Protein AF-A0A401RJR5-F1 (afdb_monomer_lite)

Sequence (109 aa):
ISSVWNGNLVSLLRSLFAIKLDAHNHVLRSVENEIHWRLRRLSLKNLASLAGYYTSYAQTDGQKVLLSDIIKNVELRWTEITDAKTVTTLMTKLGPLSSALMGRLEDKV

Organism: Chiloscyllium punctatum (NCBI:txid137246)

pLDDT: mean 84.39, std 8.41, range [49.44, 93.75]

Structure (mmCIF, N/CA/C/O backbone):
data_AF-A0A401RJR5-F1
#
_entry.id   AF-A0A401RJR5-F1
#
loop_
_atom_site.group_PDB
_atom_site.id
_atom_site.type_symbol
_atom_site.label_atom_id
_atom_site.label_alt_id
_atom_site.label_comp_id
_atom_site.label_asym_id
_atom_site.label_entity_id
_atom_site.label_seq_id
_atom_site.pdbx_PDB_ins_code
_atom_site.Cartn_x
_atom_site.Cartn_y
_atom_site.Cartn_z
_atom_site.occupancy
_atom_site.B_iso_or_equiv
_atom_site.auth_seq_id
_atom_site.auth_comp_id
_atom_site.auth_asym_id
_atom_site.auth_atom_id
_atom_site.pdbx_PDB_model_num
ATOM 1 N N . ILE A 1 1 ? 6.387 -0.056 19.136 1.00 54.09 1 ILE A N 1
ATOM 2 C CA . ILE A 1 1 ? 5.970 -0.410 17.751 1.00 54.09 1 ILE A CA 1
ATOM 3 C C . ILE A 1 1 ? 7.158 -0.396 16.768 1.00 54.09 1 ILE A C 1
ATOM 5 O O . ILE A 1 1 ? 7.123 -1.119 15.781 1.00 54.09 1 ILE A O 1
ATOM 9 N N . SER A 1 2 ? 8.281 0.271 17.089 1.00 49.44 2 SER A N 1
ATOM 10 C CA . SER A 1 2 ? 9.484 0.316 16.236 1.00 49.44 2 SER A CA 1
ATOM 11 C C . SER A 1 2 ? 10.159 -1.039 15.931 1.00 49.44 2 SER A C 1
ATOM 13 O O . SER A 1 2 ? 10.881 -1.126 14.941 1.00 49.44 2 SER A O 1
ATOM 15 N N . SER A 1 3 ? 9.883 -2.088 16.718 1.00 53.56 3 SER A N 1
ATOM 16 C CA . SER A 1 3 ? 10.410 -3.460 16.558 1.00 53.56 3 SER A CA 1
ATOM 17 C C . SER A 1 3 ? 9.750 -4.269 15.420 1.00 53.56 3 SER A C 1
ATOM 19 O O . SER A 1 3 ? 10.260 -5.308 15.005 1.00 53.56 3 SER A O 1
ATOM 21 N N . VAL A 1 4 ? 8.622 -3.810 14.863 1.00 58.50 4 VAL A N 1
ATOM 22 C CA . VAL A 1 4 ? 7.917 -4.570 13.817 1.00 58.50 4 VAL A CA 1
ATOM 23 C C . VAL A 1 4 ? 8.666 -4.457 12.484 1.00 58.50 4 VAL A C 1
ATOM 25 O O . VAL A 1 4 ? 8.904 -3.361 11.973 1.00 58.50 4 VAL A O 1
ATOM 28 N N . TRP A 1 5 ? 9.046 -5.602 11.915 1.00 61.19 5 TRP A N 1
ATOM 29 C CA . TRP A 1 5 ? 9.701 -5.699 10.609 1.00 61.19 5 TRP A CA 1
ATOM 30 C C . TRP A 1 5 ? 8.741 -5.283 9.480 1.00 61.19 5 TRP A C 1
ATOM 32 O O . TRP A 1 5 ? 7.540 -5.535 9.563 1.00 61.19 5 TRP A O 1
ATOM 42 N N . ASN A 1 6 ? 9.243 -4.665 8.407 1.00 62.50 6 ASN A N 1
ATOM 43 C CA . ASN A 1 6 ? 8.405 -4.035 7.370 1.00 62.50 6 ASN A CA 1
ATOM 44 C C . ASN A 1 6 ? 7.383 -4.990 6.720 1.00 62.50 6 ASN A C 1
ATOM 46 O O . ASN A 1 6 ? 6.270 -4.574 6.409 1.00 62.50 6 ASN A O 1
ATOM 50 N N . GLY A 1 7 ? 7.732 -6.270 6.537 1.00 61.34 7 GLY A N 1
ATOM 51 C CA . GLY A 1 7 ? 6.789 -7.284 6.043 1.00 61.34 7 GLY A CA 1
ATOM 52 C C . GLY A 1 7 ? 5.670 -7.599 7.042 1.00 61.34 7 GLY A C 1
ATOM 53 O O . GLY A 1 7 ? 4.515 -7.756 6.654 1.00 61.34 7 GLY A O 1
ATOM 54 N N . ASN A 1 8 ? 5.987 -7.601 8.338 1.00 80.06 8 ASN A N 1
ATOM 55 C CA . ASN A 1 8 ? 5.018 -7.856 9.402 1.00 80.06 8 ASN A CA 1
ATOM 56 C C . ASN A 1 8 ? 4.048 -6.682 9.572 1.00 80.06 8 ASN A C 1
ATOM 58 O O . ASN A 1 8 ? 2.900 -6.902 9.938 1.00 80.06 8 ASN A O 1
ATOM 62 N N . LEU A 1 9 ? 4.476 -5.455 9.261 1.00 84.44 9 LEU A N 1
ATOM 63 C CA . LEU A 1 9 ? 3.638 -4.259 9.362 1.00 84.44 9 LEU A CA 1
ATOM 64 C C . LEU A 1 9 ? 2.500 -4.251 8.326 1.00 84.44 9 LEU A C 1
ATOM 66 O O . LEU A 1 9 ? 1.355 -3.955 8.659 1.00 84.44 9 LEU A O 1
ATOM 70 N N . VAL A 1 10 ? 2.800 -4.641 7.085 1.00 85.88 10 VAL A N 1
ATOM 71 C CA . VAL A 1 10 ? 1.808 -4.762 6.000 1.00 85.88 10 VAL A CA 1
ATOM 72 C C . VAL A 1 10 ? 0.803 -5.872 6.308 1.00 85.88 10 VAL A C 1
ATOM 74 O O . VAL A 1 10 ? -0.406 -5.666 6.197 1.00 85.88 10 VAL A O 1
ATOM 77 N N . SER A 1 11 ? 1.295 -7.032 6.753 1.00 86.81 11 SER A N 1
ATOM 78 C CA . SER A 1 11 ? 0.445 -8.150 7.176 1.00 86.81 11 SER A CA 1
ATOM 79 C C . SER A 1 11 ? -0.421 -7.791 8.383 1.00 86.81 11 SER A C 1
ATOM 81 O O . SER A 1 11 ? -1.599 -8.131 8.399 1.00 86.81 11 SER A O 1
ATOM 83 N N . LEU A 1 12 ? 0.122 -7.057 9.361 1.00 88.94 12 LEU A N 1
ATOM 84 C CA . LEU A 1 12 ? -0.628 -6.578 10.521 1.00 88.94 12 LEU A CA 1
ATOM 85 C C . LEU A 1 12 ? -1.771 -5.658 10.097 1.00 88.94 12 LEU A C 1
ATOM 87 O O . LEU A 1 12 ? -2.909 -5.913 10.476 1.00 88.94 12 LEU A O 1
ATOM 91 N N . LEU A 1 13 ? -1.499 -4.638 9.275 1.00 88.88 13 LEU A N 1
ATOM 92 C CA . LEU A 1 13 ? -2.546 -3.743 8.781 1.00 88.88 13 LEU A CA 1
ATOM 93 C C . LEU A 1 13 ? -3.646 -4.526 8.047 1.00 88.88 13 LEU A C 1
ATOM 95 O O . LEU A 1 13 ? -4.832 -4.304 8.276 1.00 88.88 13 LEU A O 1
ATOM 99 N N . ARG A 1 14 ? -3.258 -5.494 7.209 1.00 87.44 14 ARG A N 1
ATOM 100 C CA . ARG A 1 14 ? -4.209 -6.363 6.507 1.00 87.44 14 ARG A CA 1
ATOM 101 C C . ARG A 1 14 ? -5.079 -7.170 7.477 1.00 87.44 14 ARG A C 1
ATOM 103 O O . ARG A 1 14 ? -6.282 -7.280 7.251 1.00 87.44 14 ARG A O 1
ATOM 110 N N . SER A 1 15 ? -4.500 -7.713 8.546 1.00 89.19 15 SER A N 1
ATOM 111 C CA . SER A 1 15 ? -5.248 -8.433 9.583 1.00 89.19 15 SER A CA 1
ATOM 112 C C . SER A 1 15 ? -6.194 -7.516 10.357 1.00 89.19 15 SER A C 1
ATOM 114 O O . SER A 1 15 ? -7.331 -7.906 10.604 1.00 89.19 15 SER A O 1
ATOM 116 N N . LEU A 1 16 ? -5.769 -6.288 10.684 1.00 88.44 16 LEU A N 1
ATOM 117 C CA . LEU A 1 16 ? -6.617 -5.286 11.345 1.00 88.44 16 LEU A CA 1
ATOM 118 C C . LEU A 1 16 ? -7.829 -4.906 10.482 1.00 88.44 16 LEU A C 1
ATOM 120 O O . LEU A 1 16 ? -8.935 -4.738 10.991 1.00 88.44 16 LEU A O 1
ATOM 124 N N . PHE A 1 17 ? -7.646 -4.842 9.166 1.00 84.19 17 PHE A N 1
ATOM 125 C CA . PHE A 1 17 ? -8.749 -4.650 8.231 1.00 84.19 17 PHE A CA 1
ATOM 126 C C . PHE A 1 17 ? -9.671 -5.864 8.122 1.00 84.19 17 PHE A C 1
ATOM 128 O O . PHE A 1 17 ? -10.889 -5.700 8.073 1.00 84.19 17 PHE A O 1
ATOM 135 N N . ALA A 1 18 ? -9.125 -7.083 8.144 1.00 86.00 18 ALA A N 1
ATOM 136 C CA . ALA A 1 18 ? -9.929 -8.305 8.098 1.00 86.00 18 ALA A CA 1
ATOM 137 C C . ALA A 1 18 ? -10.892 -8.425 9.294 1.00 86.00 18 ALA A C 1
ATOM 139 O O . ALA A 1 18 ? -12.006 -8.921 9.134 1.00 86.00 18 ALA A O 1
ATOM 140 N N . ILE A 1 19 ? -10.494 -7.917 10.465 1.00 88.81 19 ILE A N 1
ATOM 141 C CA . ILE A 1 19 ? -11.340 -7.869 11.669 1.00 88.81 19 ILE A CA 1
ATOM 142 C C . ILE A 1 19 ? -12.259 -6.636 11.729 1.00 88.81 19 ILE A C 1
ATOM 144 O O . ILE A 1 19 ? -12.909 -6.424 12.748 1.00 88.81 19 ILE A O 1
ATOM 148 N N . LYS A 1 20 ? -12.341 -5.845 10.645 1.00 84.69 20 LYS A N 1
ATOM 149 C CA . LYS A 1 20 ? -13.214 -4.664 10.499 1.00 84.69 20 LYS A CA 1
ATOM 150 C C . LYS A 1 20 ? -13.112 -3.691 11.677 1.00 84.69 20 LYS A C 1
ATOM 152 O O . LYS A 1 20 ? -14.124 -3.239 12.210 1.00 84.69 20 LYS A O 1
ATOM 157 N N . LEU A 1 21 ? -11.881 -3.392 12.092 1.00 85.75 21 LEU A N 1
ATOM 158 C CA . LEU A 1 21 ? -11.642 -2.404 13.137 1.00 85.75 21 LEU A CA 1
ATOM 159 C C . LEU A 1 21 ? -12.220 -1.040 12.731 1.00 85.75 21 LEU A C 1
ATOM 161 O O . LEU A 1 21 ? -12.146 -0.655 11.564 1.00 85.75 21 LEU A O 1
ATOM 165 N N . ASP A 1 22 ? -12.752 -0.306 13.708 1.00 85.81 22 ASP A N 1
ATOM 166 C CA . ASP A 1 22 ? -13.244 1.054 13.488 1.00 85.81 22 ASP A CA 1
ATOM 167 C C . ASP A 1 22 ? -12.134 1.965 12.933 1.00 85.81 22 ASP A C 1
ATOM 169 O O . ASP A 1 22 ? -10.985 1.908 13.383 1.00 85.81 22 ASP A O 1
ATOM 173 N N . ALA A 1 23 ? -12.480 2.832 11.979 1.00 83.00 23 ALA A N 1
ATOM 174 C CA . ALA A 1 23 ? -11.524 3.717 11.312 1.00 83.00 23 ALA A CA 1
ATOM 175 C C . ALA A 1 23 ? -10.868 4.752 12.255 1.00 83.00 23 ALA A C 1
ATOM 177 O O . ALA A 1 23 ? -9.818 5.308 11.938 1.00 83.00 23 ALA A O 1
ATOM 178 N N . HIS A 1 24 ? -11.448 5.002 13.433 1.00 84.19 24 HIS A N 1
ATOM 179 C CA . HIS A 1 24 ? -10.906 5.878 14.475 1.00 84.19 24 HIS A CA 1
ATOM 180 C C . HIS A 1 24 ? -10.158 5.114 15.572 1.00 84.19 24 HIS A C 1
ATOM 182 O O . HIS A 1 24 ? -9.687 5.724 16.535 1.00 84.19 24 HIS A O 1
ATOM 188 N N . ASN A 1 25 ? -10.005 3.794 15.443 1.00 90.69 25 ASN A N 1
ATOM 189 C CA . ASN A 1 25 ? -9.286 2.997 16.421 1.00 90.69 25 ASN A CA 1
ATOM 190 C C . ASN A 1 25 ? -7.806 3.421 16.519 1.00 90.69 25 ASN A C 1
ATOM 192 O O . ASN A 1 25 ? -7.084 3.520 15.524 1.00 90.69 25 ASN A O 1
ATOM 196 N N . HIS A 1 26 ? -7.333 3.633 17.749 1.00 89.38 26 HIS A N 1
ATOM 197 C CA . HIS A 1 26 ? -5.977 4.111 18.026 1.00 89.38 26 HIS A CA 1
ATOM 198 C C . HIS A 1 26 ? -4.875 3.142 17.561 1.00 89.38 26 HIS A C 1
ATOM 200 O O . HIS A 1 26 ? -3.801 3.592 17.160 1.00 89.38 26 HIS A O 1
ATOM 206 N N . VAL A 1 27 ? -5.124 1.828 17.587 1.00 89.56 27 VAL A N 1
ATOM 207 C CA . VAL A 1 27 ? -4.174 0.808 17.116 1.00 89.56 27 VAL A CA 1
ATOM 208 C C . VAL A 1 27 ? -4.045 0.891 15.604 1.00 89.56 27 VAL A C 1
ATOM 210 O O . VAL A 1 27 ? -2.927 0.941 15.094 1.00 89.56 27 VAL A O 1
ATOM 213 N N . LEU A 1 28 ? -5.176 0.969 14.897 1.00 90.44 28 LEU A N 1
ATOM 214 C CA . LEU A 1 28 ? -5.193 1.106 13.444 1.00 90.44 28 LEU A CA 1
ATOM 215 C C . LEU A 1 28 ? -4.432 2.362 13.008 1.00 90.44 28 LEU A C 1
ATOM 217 O O . LEU A 1 28 ? -3.487 2.259 12.229 1.00 90.44 28 LEU A O 1
ATOM 221 N N . ARG A 1 29 ? -4.753 3.515 13.606 1.00 90.50 29 ARG A N 1
ATOM 222 C CA . ARG A 1 29 ? -4.075 4.787 13.318 1.00 90.50 29 ARG A CA 1
ATOM 223 C C . ARG A 1 29 ? -2.572 4.726 13.599 1.00 90.50 29 ARG A C 1
ATOM 225 O O . ARG A 1 29 ? -1.772 5.278 12.852 1.00 90.50 29 ARG A O 1
ATOM 232 N N . SER A 1 30 ? -2.170 4.040 14.670 1.00 90.69 30 SER A N 1
ATOM 233 C CA . SER A 1 30 ? -0.751 3.873 15.009 1.00 90.69 30 SER A CA 1
ATOM 234 C C . SER A 1 30 ? -0.006 3.039 13.962 1.00 90.69 30 SER A C 1
ATOM 236 O O . SER A 1 30 ? 1.131 3.357 13.620 1.00 90.69 30 SER A O 1
ATOM 238 N N . VAL A 1 31 ? -0.645 1.994 13.427 1.00 91.19 31 VAL A N 1
ATOM 239 C CA . VAL A 1 31 ? -0.082 1.166 12.349 1.00 91.19 31 VAL A CA 1
ATOM 240 C C . VAL A 1 31 ? -0.028 1.936 11.029 1.00 91.19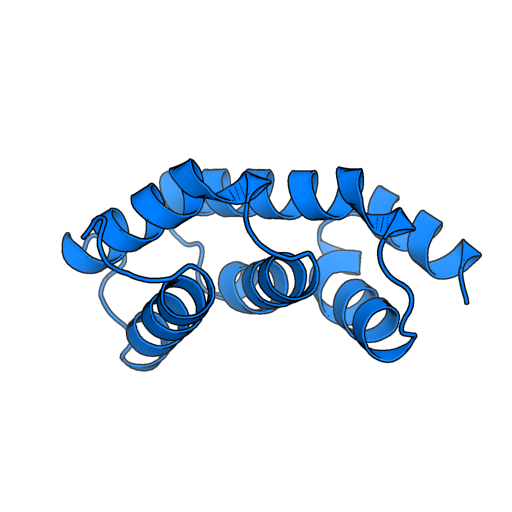 31 VAL A C 1
ATOM 242 O O . VAL A 1 31 ? 0.988 1.879 10.339 1.00 91.19 31 VAL A O 1
ATOM 245 N N . GLU A 1 32 ? -1.079 2.685 10.693 1.00 92.31 32 GLU A N 1
ATOM 246 C CA . GLU A 1 32 ? -1.122 3.557 9.511 1.00 92.31 32 GLU A CA 1
ATOM 247 C C . GLU A 1 32 ? -0.001 4.608 9.551 1.00 92.31 32 GLU A C 1
ATOM 249 O O . GLU A 1 32 ? 0.734 4.754 8.575 1.00 92.31 32 GLU A O 1
ATOM 254 N N . ASN A 1 33 ? 0.209 5.262 10.698 1.00 91.75 33 ASN A N 1
ATOM 255 C CA . ASN A 1 33 ? 1.298 6.226 10.886 1.00 91.75 33 ASN A CA 1
ATOM 256 C C . ASN A 1 33 ? 2.682 5.584 10.714 1.00 91.75 33 ASN A C 1
ATOM 258 O O . ASN A 1 33 ? 3.548 6.146 10.047 1.00 91.75 33 ASN A O 1
ATOM 262 N N . GLU A 1 34 ? 2.901 4.389 11.268 1.00 91.88 34 GLU A N 1
ATOM 263 C CA . GLU A 1 34 ? 4.180 3.688 11.105 1.00 91.88 34 GLU A CA 1
ATOM 264 C C . GLU A 1 34 ? 4.427 3.299 9.636 1.00 91.88 34 GLU A C 1
ATOM 266 O O . GLU A 1 34 ? 5.556 3.394 9.146 1.00 91.88 34 GLU A O 1
ATOM 271 N N . ILE A 1 35 ? 3.379 2.895 8.905 1.00 91.38 35 ILE A N 1
ATOM 272 C CA . ILE A 1 35 ? 3.462 2.633 7.460 1.00 91.38 35 ILE A CA 1
ATOM 273 C C . ILE A 1 35 ? 3.813 3.913 6.716 1.00 91.38 35 ILE A C 1
ATOM 275 O O . ILE A 1 35 ? 4.699 3.888 5.862 1.00 91.38 35 ILE A O 1
ATOM 279 N N . HIS A 1 36 ? 3.165 5.026 7.060 1.00 91.56 36 HIS A N 1
ATOM 280 C CA . HIS A 1 36 ? 3.434 6.328 6.461 1.00 91.56 36 HIS A CA 1
ATOM 281 C C . HIS A 1 36 ? 4.897 6.745 6.655 1.00 91.56 36 HIS A C 1
ATOM 283 O O . HIS A 1 36 ? 5.578 7.085 5.688 1.00 91.56 36 HIS A O 1
ATOM 289 N N . TRP A 1 37 ? 5.435 6.597 7.868 1.00 91.00 37 TRP A N 1
ATOM 290 C CA . TRP A 1 37 ? 6.839 6.899 8.172 1.00 91.00 37 TRP A CA 1
ATOM 291 C C . TRP A 1 37 ? 7.838 5.993 7.451 1.00 91.00 37 TRP A C 1
ATOM 293 O O . TRP A 1 37 ? 8.942 6.421 7.107 1.00 91.00 37 TRP A O 1
ATOM 303 N N . ARG A 1 38 ? 7.476 4.734 7.197 1.00 90.00 38 ARG A N 1
ATOM 304 C CA . ARG A 1 38 ? 8.360 3.748 6.557 1.00 90.00 38 ARG A CA 1
ATOM 305 C C . ARG A 1 38 ? 8.085 3.543 5.078 1.00 90.00 38 ARG A C 1
ATOM 307 O O . ARG A 1 38 ? 8.711 2.672 4.476 1.00 90.00 38 ARG A O 1
ATOM 314 N N . LEU A 1 39 ? 7.208 4.345 4.483 1.00 89.62 39 LEU A N 1
ATOM 315 C CA . LEU A 1 39 ? 6.657 4.114 3.152 1.00 89.62 39 LEU A CA 1
ATOM 316 C C . LEU A 1 39 ? 7.743 3.913 2.085 1.00 89.62 39 LEU A C 1
ATOM 318 O O . LEU A 1 39 ? 7.710 2.943 1.331 1.00 89.62 39 LEU A O 1
ATOM 322 N N . ARG A 1 40 ? 8.786 4.753 2.111 1.00 86.25 40 ARG A N 1
ATOM 323 C CA . ARG A 1 40 ? 9.929 4.681 1.180 1.00 86.25 40 ARG A CA 1
ATOM 324 C C . ARG A 1 40 ? 10.780 3.413 1.334 1.00 86.25 40 ARG A C 1
ATOM 326 O O . ARG A 1 40 ? 11.491 3.039 0.411 1.00 86.25 40 ARG A O 1
ATOM 333 N N . ARG A 1 41 ? 10.734 2.759 2.499 1.00 88.06 41 ARG A N 1
ATOM 334 C CA . ARG A 1 41 ? 11.504 1.541 2.822 1.00 88.06 41 ARG A CA 1
ATOM 335 C C . ARG A 1 41 ? 10.716 0.261 2.533 1.00 88.06 41 ARG A C 1
ATOM 337 O O . ARG A 1 41 ? 11.248 -0.833 2.723 1.00 88.06 41 ARG A O 1
ATOM 344 N N . LEU A 1 42 ? 9.451 0.372 2.125 1.00 88.25 42 LEU A N 1
ATOM 345 C CA . LEU A 1 42 ? 8.653 -0.777 1.713 1.00 88.25 42 LEU A CA 1
ATOM 346 C C . LEU A 1 42 ? 9.090 -1.246 0.324 1.00 88.25 42 LEU A C 1
ATOM 348 O O . LEU A 1 42 ? 9.449 -0.444 -0.538 1.00 88.25 42 LEU A O 1
ATOM 352 N N . SER A 1 43 ? 9.066 -2.558 0.097 1.00 86.94 43 SER A N 1
ATOM 353 C CA . SER A 1 43 ? 9.276 -3.107 -1.242 1.00 86.94 43 SER A CA 1
ATOM 354 C C . SER A 1 43 ? 8.116 -2.717 -2.156 1.00 86.94 43 SER A C 1
ATOM 356 O O . SER A 1 43 ? 6.987 -2.525 -1.697 1.00 86.94 43 SER A O 1
ATOM 358 N N . LEU A 1 44 ? 8.362 -2.659 -3.464 1.00 85.00 44 LEU A N 1
ATOM 359 C CA . LEU A 1 44 ? 7.310 -2.334 -4.421 1.00 85.00 44 LEU A CA 1
ATOM 360 C C . LEU A 1 44 ? 6.155 -3.340 -4.391 1.00 85.00 44 LEU A C 1
ATOM 362 O O . LEU A 1 44 ? 4.997 -2.949 -4.464 1.00 85.00 44 LEU A O 1
ATOM 366 N N . LYS A 1 45 ? 6.451 -4.622 -4.155 1.00 83.06 45 LYS A N 1
ATOM 367 C CA . LYS A 1 45 ? 5.436 -5.658 -3.924 1.00 83.06 45 LYS A CA 1
ATOM 368 C C . LYS A 1 45 ? 4.533 -5.334 -2.728 1.00 83.06 45 LYS A C 1
ATOM 370 O O . LYS A 1 45 ? 3.322 -5.532 -2.796 1.00 83.06 45 LYS A O 1
ATOM 375 N N . ASN A 1 46 ? 5.108 -4.818 -1.641 1.00 87.19 46 ASN A N 1
ATOM 376 C CA . ASN A 1 46 ? 4.345 -4.402 -0.467 1.00 87.19 46 ASN A CA 1
ATOM 377 C C . ASN A 1 46 ? 3.514 -3.146 -0.746 1.00 87.19 46 ASN A C 1
ATOM 379 O O . ASN A 1 46 ? 2.359 -3.106 -0.336 1.00 87.19 46 ASN A O 1
ATOM 383 N N . LEU A 1 47 ? 4.062 -2.165 -1.468 1.00 89.12 47 LEU A N 1
ATOM 384 C CA . LEU A 1 47 ? 3.337 -0.959 -1.887 1.00 89.12 47 LEU A CA 1
ATOM 385 C C . LEU A 1 47 ? 2.163 -1.294 -2.820 1.00 89.12 47 LEU A C 1
ATOM 387 O O . LEU A 1 47 ? 1.054 -0.819 -2.603 1.00 89.12 47 LEU A O 1
ATOM 391 N N . ALA A 1 48 ? 2.383 -2.173 -3.800 1.00 84.62 48 ALA A N 1
ATOM 392 C CA . ALA A 1 48 ? 1.360 -2.670 -4.715 1.00 84.62 48 ALA A CA 1
ATOM 393 C C . ALA A 1 48 ? 0.240 -3.410 -3.974 1.00 84.62 48 ALA A C 1
ATOM 395 O O . ALA A 1 48 ? -0.945 -3.163 -4.205 1.00 84.62 48 ALA A O 1
ATOM 396 N N . SER A 1 49 ? 0.621 -4.297 -3.047 1.00 85.31 49 SER A N 1
ATOM 397 C CA . SER A 1 49 ? -0.324 -4.998 -2.180 1.00 85.31 49 SER A CA 1
ATOM 398 C C . SER A 1 49 ? -1.147 -3.999 -1.364 1.00 85.31 49 SER A C 1
ATOM 400 O O . SER A 1 49 ? -2.372 -4.033 -1.455 1.00 85.31 49 SER A O 1
ATOM 402 N N . LEU A 1 50 ? -0.481 -3.074 -0.655 1.00 88.75 50 LEU A N 1
ATOM 403 C CA . LEU A 1 50 ? -1.089 -2.001 0.140 1.00 88.75 50 LEU A CA 1
ATOM 404 C C . LEU A 1 50 ? -2.124 -1.228 -0.657 1.00 88.75 50 LEU A C 1
ATOM 406 O O . LEU A 1 50 ? -3.298 -1.250 -0.305 1.00 88.75 50 LEU A O 1
ATOM 410 N N . ALA A 1 51 ? -1.707 -0.610 -1.757 1.00 87.88 51 ALA A N 1
ATOM 411 C CA . ALA A 1 51 ? -2.577 0.184 -2.610 1.00 87.88 51 ALA A CA 1
ATOM 412 C C . ALA A 1 51 ? -3.822 -0.623 -3.030 1.00 87.88 51 ALA A C 1
ATOM 414 O O . ALA A 1 51 ? -4.957 -0.148 -2.983 1.00 87.88 51 ALA A O 1
ATOM 415 N N . GLY A 1 52 ? -3.609 -1.900 -3.340 1.00 82.50 52 GLY A N 1
ATOM 416 C CA . GLY A 1 52 ? -4.621 -2.807 -3.836 1.00 82.50 52 GLY A CA 1
ATOM 417 C C . GLY A 1 52 ? -5.709 -3.265 -2.863 1.00 82.50 52 GLY A C 1
ATOM 418 O O . GLY A 1 52 ? -6.759 -3.713 -3.330 1.00 82.50 52 GLY A O 1
ATOM 419 N N . TYR A 1 53 ? -5.479 -3.226 -1.548 1.00 83.38 53 TYR A N 1
ATOM 420 C CA . TYR A 1 53 ? -6.538 -3.460 -0.555 1.00 83.38 53 TYR A CA 1
ATOM 421 C C . TYR A 1 53 ? -6.971 -2.167 0.129 1.00 83.38 53 TYR A C 1
ATOM 423 O O . TYR A 1 53 ? -8.156 -1.995 0.386 1.00 83.38 53 TYR A O 1
ATOM 431 N N . TYR A 1 54 ? -6.045 -1.240 0.374 1.00 87.69 54 TYR A N 1
ATOM 432 C CA . TYR A 1 54 ? -6.298 -0.000 1.105 1.00 87.69 54 TYR A CA 1
ATOM 433 C C . TYR A 1 54 ? -7.301 0.912 0.389 1.00 87.69 54 TYR A C 1
ATOM 435 O O . TYR A 1 54 ? -8.071 1.607 1.044 1.00 87.69 54 TYR A O 1
ATOM 443 N N . THR A 1 55 ? -7.370 0.834 -0.944 1.00 85.00 55 THR A N 1
ATOM 444 C CA . THR A 1 55 ? -8.377 1.535 -1.761 1.00 85.00 55 THR A CA 1
ATOM 445 C C . THR A 1 55 ? -9.810 1.278 -1.294 1.00 85.00 55 THR A C 1
ATOM 447 O O . THR A 1 55 ? -10.620 2.195 -1.272 1.00 85.00 55 THR A O 1
ATOM 450 N N . SER A 1 56 ? -10.130 0.049 -0.880 1.00 81.38 56 SER A N 1
ATOM 451 C CA . SER A 1 56 ? -11.478 -0.304 -0.414 1.00 81.38 56 SER A CA 1
ATOM 452 C C . SER A 1 56 ? -11.729 0.048 1.057 1.00 81.38 56 SER A C 1
ATOM 454 O O . SER A 1 56 ? -12.870 -0.024 1.503 1.00 81.38 56 SER A O 1
ATOM 456 N N . TYR A 1 57 ? -10.682 0.398 1.813 1.00 83.31 57 TYR A N 1
ATOM 457 C CA . TYR A 1 57 ? -10.751 0.657 3.257 1.00 83.31 57 TYR A CA 1
ATOM 458 C C . TYR A 1 57 ? -10.600 2.131 3.633 1.00 83.31 57 TYR A C 1
ATOM 460 O O . TYR A 1 57 ? -11.016 2.509 4.724 1.00 83.31 57 TYR A O 1
ATOM 468 N N . ALA A 1 58 ? -10.009 2.964 2.777 1.00 86.25 58 ALA A N 1
ATOM 469 C CA . ALA A 1 58 ? -9.788 4.371 3.086 1.00 86.25 58 ALA A CA 1
ATOM 470 C C . ALA A 1 58 ? -11.120 5.135 3.191 1.00 86.25 58 ALA A C 1
ATOM 472 O O . ALA A 1 58 ? -11.725 5.489 2.181 1.00 86.25 58 ALA A O 1
ATOM 473 N N . GLN A 1 59 ? -11.564 5.408 4.420 1.00 86.75 59 GLN A N 1
ATOM 474 C CA . GLN A 1 59 ? -12.812 6.130 4.692 1.00 86.75 59 GLN A CA 1
ATOM 475 C C . GLN A 1 59 ? -12.553 7.540 5.224 1.00 86.75 59 GLN A C 1
ATOM 477 O O . GLN A 1 59 ? -13.211 8.493 4.804 1.00 86.75 59 GLN A O 1
ATOM 482 N N . THR A 1 60 ? -11.569 7.689 6.111 1.00 89.12 60 THR A N 1
ATOM 483 C CA . THR A 1 60 ? -11.212 8.985 6.707 1.00 89.12 60 THR A CA 1
ATOM 484 C C . THR A 1 60 ? -10.255 9.773 5.816 1.00 89.12 60 THR A C 1
ATOM 486 O O . THR A 1 60 ? -9.550 9.208 4.978 1.00 89.12 60 THR A O 1
ATOM 489 N N . ASP A 1 61 ? -10.177 11.089 6.015 1.00 89.19 61 ASP A N 1
ATOM 490 C CA . ASP A 1 61 ? -9.279 11.936 5.224 1.00 89.19 61 ASP A CA 1
ATOM 491 C C . ASP A 1 61 ? -7.801 11.594 5.452 1.00 89.19 61 ASP A C 1
ATOM 493 O O . ASP A 1 61 ? -7.033 11.542 4.494 1.00 89.19 61 ASP A O 1
ATOM 497 N N . GLY A 1 62 ? -7.413 11.234 6.681 1.00 88.38 62 GLY A N 1
ATOM 498 C CA . GLY A 1 62 ? -6.060 10.743 6.968 1.00 88.38 62 GLY A CA 1
ATOM 499 C C . GLY A 1 62 ? -5.725 9.457 6.205 1.00 88.38 62 GLY A C 1
ATOM 500 O O . GLY A 1 62 ? -4.636 9.324 5.646 1.00 88.38 62 GLY A O 1
ATOM 501 N N . GLN A 1 63 ? -6.684 8.536 6.091 1.00 91.12 63 GLN A N 1
ATOM 502 C CA . GLN A 1 63 ? -6.501 7.317 5.306 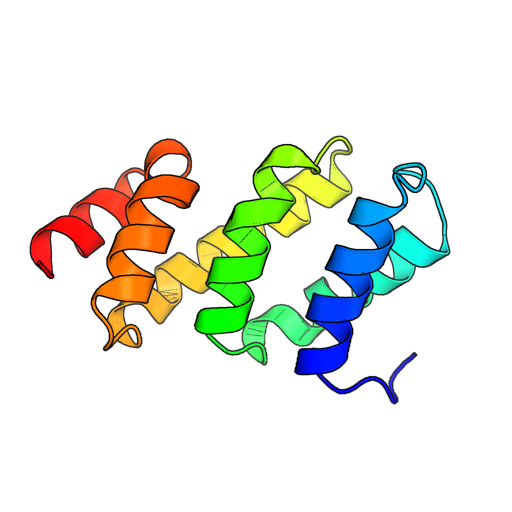1.00 91.12 63 GLN A CA 1
ATOM 503 C C . GLN A 1 63 ? -6.403 7.619 3.806 1.00 91.12 63 GLN A C 1
ATOM 505 O O . GLN A 1 63 ? -5.557 7.044 3.125 1.00 91.12 63 GLN A O 1
ATOM 5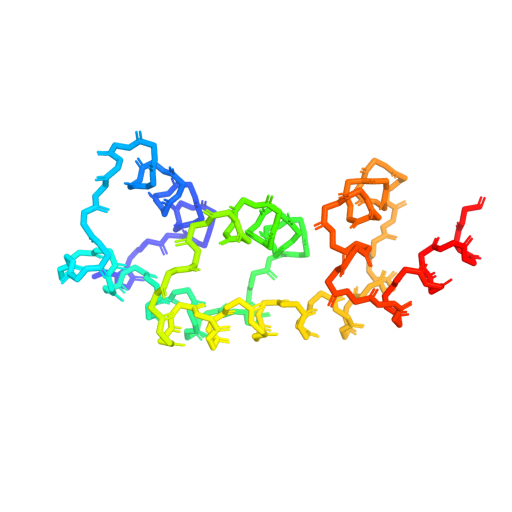10 N N . LYS A 1 64 ? -7.207 8.548 3.279 1.00 91.19 64 LYS A N 1
ATOM 511 C CA . LYS A 1 64 ? -7.106 8.977 1.873 1.00 91.19 64 LYS A CA 1
ATOM 512 C C . LYS A 1 64 ? -5.747 9.613 1.564 1.00 91.19 64 LYS A C 1
ATOM 514 O O . LYS A 1 64 ? -5.194 9.361 0.494 1.00 91.19 64 LYS A O 1
ATOM 519 N N . VAL A 1 65 ? -5.181 10.382 2.499 1.00 93.38 65 VAL A N 1
ATOM 520 C CA . VAL A 1 65 ? -3.820 10.934 2.373 1.00 93.38 65 VAL A CA 1
ATOM 521 C C . VAL A 1 65 ?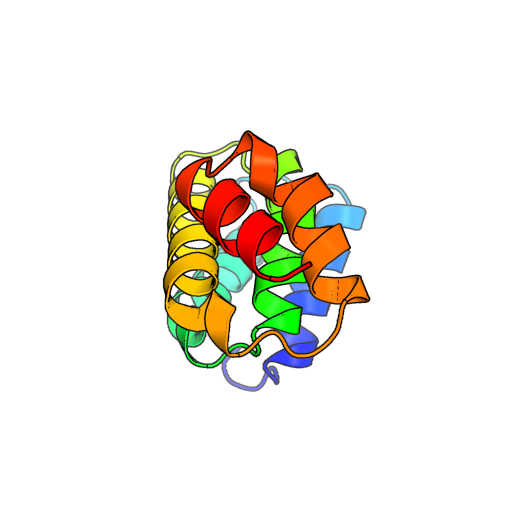 -2.786 9.810 2.295 1.00 93.38 65 VAL A C 1
ATOM 523 O O . VAL A 1 65 ? -1.994 9.784 1.354 1.00 93.38 65 VAL A O 1
ATOM 526 N N . LEU A 1 66 ? -2.844 8.832 3.206 1.00 92.88 66 LEU A N 1
ATOM 527 C CA . LEU A 1 66 ? -1.946 7.674 3.161 1.00 92.88 66 LEU A CA 1
ATOM 528 C C . LEU A 1 66 ? -2.088 6.891 1.842 1.00 92.88 66 LEU A C 1
ATOM 530 O O . LEU A 1 66 ? -1.082 6.520 1.239 1.00 92.88 66 LEU A O 1
ATOM 534 N N . LEU A 1 67 ? -3.314 6.686 1.350 1.00 92.31 67 LEU A N 1
ATOM 535 C CA . LEU A 1 67 ? -3.560 6.042 0.057 1.00 92.31 67 LEU A CA 1
ATOM 536 C C . LEU A 1 67 ? -2.901 6.805 -1.101 1.00 92.31 67 LEU A C 1
ATOM 538 O O . LEU A 1 67 ? -2.231 6.190 -1.931 1.00 92.31 67 LEU A O 1
ATOM 542 N N . SER A 1 68 ? -3.046 8.133 -1.138 1.00 91.62 68 SER A N 1
ATOM 543 C CA . SER A 1 68 ? -2.407 8.977 -2.155 1.00 91.62 68 SER A CA 1
ATOM 544 C C . SER A 1 68 ? -0.885 8.833 -2.129 1.00 91.62 68 SER A C 1
ATOM 546 O O . SER A 1 68 ? -0.258 8.662 -3.176 1.00 91.62 68 SER A O 1
ATOM 548 N N . ASP A 1 69 ? -0.282 8.835 -0.941 1.00 93.75 69 ASP A N 1
ATOM 549 C CA . ASP A 1 69 ? 1.167 8.699 -0.802 1.00 93.75 69 ASP A CA 1
ATOM 550 C C . ASP A 1 69 ? 1.665 7.304 -1.201 1.00 93.75 69 ASP A C 1
ATOM 552 O O . ASP A 1 69 ? 2.734 7.185 -1.812 1.00 93.75 69 ASP A O 1
ATOM 556 N N . ILE A 1 70 ? 0.893 6.248 -0.914 1.00 92.69 70 ILE A N 1
ATOM 557 C CA . ILE A 1 70 ? 1.185 4.890 -1.392 1.00 92.69 70 ILE A CA 1
ATOM 558 C C . ILE A 1 70 ? 1.192 4.867 -2.927 1.00 92.69 70 ILE A C 1
ATOM 560 O O . ILE A 1 70 ? 2.161 4.379 -3.513 1.00 92.69 70 ILE A O 1
ATOM 564 N N . ILE A 1 71 ? 0.156 5.412 -3.576 1.00 90.94 71 ILE A N 1
ATOM 565 C CA . ILE A 1 7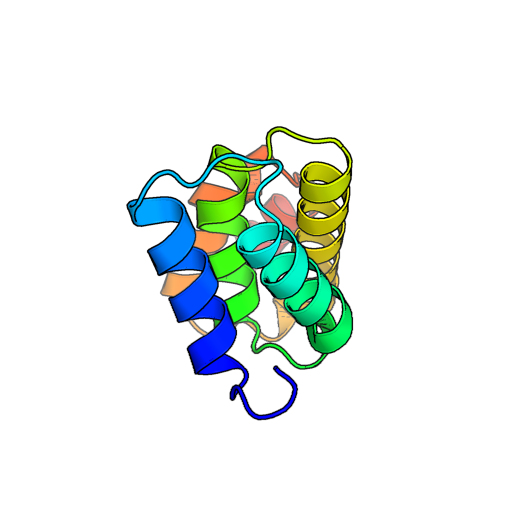1 ? 0.038 5.436 -5.045 1.00 90.94 71 ILE A CA 1
ATOM 566 C C . ILE A 1 71 ? 1.218 6.191 -5.666 1.00 90.94 71 ILE A C 1
ATOM 568 O O . ILE A 1 71 ? 1.886 5.651 -6.546 1.00 90.94 71 ILE A O 1
ATOM 572 N N . LYS A 1 72 ? 1.568 7.371 -5.139 1.00 91.38 72 LYS A N 1
ATOM 573 C CA . LYS A 1 72 ? 2.744 8.135 -5.594 1.00 91.38 72 LYS A CA 1
ATOM 574 C C . LYS A 1 72 ? 4.042 7.337 -5.478 1.00 91.38 72 LYS A C 1
ATOM 576 O O . LYS A 1 72 ? 4.888 7.397 -6.363 1.00 91.38 72 LYS A O 1
ATOM 581 N N . ASN A 1 73 ? 4.226 6.571 -4.401 1.00 91.94 73 ASN A N 1
ATOM 582 C CA . ASN A 1 73 ? 5.426 5.742 -4.250 1.00 91.94 73 ASN A CA 1
ATOM 583 C C . ASN A 1 73 ? 5.472 4.595 -5.268 1.00 91.94 73 ASN A C 1
ATOM 585 O O . ASN A 1 73 ? 6.556 4.267 -5.749 1.00 91.94 73 ASN A O 1
ATOM 589 N N . VAL A 1 74 ? 4.324 4.006 -5.618 1.00 89.69 74 VAL A N 1
ATOM 590 C CA . VAL A 1 74 ? 4.239 3.021 -6.707 1.00 89.69 74 VAL A CA 1
ATOM 591 C C . VAL A 1 74 ? 4.577 3.680 -8.045 1.00 89.69 74 VAL A C 1
ATOM 593 O O . VAL A 1 74 ? 5.400 3.155 -8.790 1.00 89.69 74 VAL A O 1
ATOM 596 N N . GLU A 1 75 ? 4.012 4.853 -8.327 1.00 89.12 75 GLU A N 1
ATOM 597 C CA . GLU A 1 75 ? 4.266 5.612 -9.556 1.00 89.12 75 GLU A CA 1
ATOM 598 C C . GLU A 1 75 ? 5.721 6.035 -9.733 1.00 89.12 75 GLU A C 1
ATOM 600 O O . GLU A 1 75 ? 6.206 6.070 -10.860 1.00 89.12 75 GLU A O 1
ATOM 605 N N . LEU A 1 76 ? 6.428 6.361 -8.651 1.00 90.25 76 LEU A N 1
ATOM 606 C CA . LEU A 1 76 ? 7.843 6.734 -8.710 1.00 90.25 76 LEU A CA 1
ATOM 607 C C . LEU A 1 76 ? 8.756 5.533 -8.970 1.00 90.25 76 LEU A C 1
ATOM 609 O O . LEU A 1 76 ? 9.851 5.698 -9.499 1.00 90.25 76 LEU A O 1
ATOM 613 N N . ARG A 1 77 ? 8.312 4.332 -8.592 1.00 89.06 77 ARG A N 1
ATOM 614 C CA . ARG A 1 77 ? 9.135 3.116 -8.574 1.00 89.06 77 ARG A CA 1
ATOM 615 C C . ARG A 1 77 ? 8.659 2.049 -9.553 1.00 89.06 77 ARG A C 1
ATOM 617 O O . ARG A 1 77 ? 9.172 0.938 -9.542 1.00 89.06 77 ARG A O 1
ATOM 624 N N . TRP A 1 78 ? 7.700 2.367 -10.421 1.00 85.38 78 TRP A N 1
ATOM 625 C CA . TRP A 1 78 ? 7.082 1.424 -11.362 1.00 85.38 78 TRP A CA 1
ATOM 626 C C . TRP A 1 78 ? 8.096 0.712 -12.283 1.00 85.38 78 TRP A C 1
ATOM 628 O O . TRP A 1 78 ? 7.874 -0.418 -12.726 1.00 85.38 78 TRP A O 1
ATOM 638 N N . THR A 1 79 ? 9.242 1.339 -12.559 1.00 86.50 79 THR A N 1
ATOM 639 C CA . THR A 1 79 ? 10.315 0.737 -13.359 1.00 86.50 79 THR A CA 1
ATOM 640 C C . THR A 1 79 ? 10.941 -0.476 -12.670 1.00 86.50 79 THR A C 1
ATOM 642 O O . THR A 1 79 ? 11.328 -1.410 -13.371 1.00 86.50 79 THR A O 1
ATOM 645 N N . GLU A 1 80 ? 10.941 -0.530 -11.331 1.00 87.38 80 GLU A N 1
ATOM 646 C CA . GLU A 1 80 ? 11.450 -1.658 -10.534 1.00 87.38 80 GLU A CA 1
ATOM 647 C C . GLU A 1 80 ? 10.587 -2.931 -10.666 1.00 87.38 80 GLU A C 1
ATOM 649 O O . GLU A 1 80 ? 11.008 -4.002 -10.231 1.00 87.38 80 GLU A O 1
ATOM 654 N N . ILE A 1 81 ? 9.381 -2.850 -11.247 1.00 81.56 81 ILE A N 1
ATOM 655 C CA . ILE A 1 81 ? 8.503 -4.017 -11.435 1.00 81.56 81 ILE A CA 1
ATOM 656 C C . ILE A 1 81 ? 9.070 -4.896 -12.546 1.00 81.56 81 ILE A C 1
ATOM 658 O O . ILE A 1 81 ? 8.985 -4.535 -13.715 1.00 81.56 81 ILE A O 1
ATOM 662 N N . THR A 1 82 ? 9.612 -6.059 -12.218 1.00 79.75 82 THR A N 1
ATOM 663 C CA . THR A 1 82 ? 10.160 -6.979 -13.227 1.00 79.75 82 THR A CA 1
ATOM 664 C C . THR A 1 82 ? 9.214 -8.122 -13.575 1.00 79.75 82 THR A C 1
ATOM 666 O O . THR A 1 82 ? 9.362 -8.729 -14.631 1.00 79.75 82 THR A O 1
ATOM 669 N N . ASP A 1 83 ? 8.231 -8.419 -12.722 1.00 83.12 83 ASP A N 1
ATOM 670 C CA . ASP A 1 83 ? 7.318 -9.539 -12.919 1.00 83.12 83 ASP A CA 1
ATOM 671 C C . ASP A 1 83 ? 5.954 -9.108 -13.478 1.00 83.12 83 ASP A C 1
ATOM 673 O O . ASP A 1 83 ? 5.274 -8.230 -12.938 1.00 83.12 83 ASP A O 1
ATOM 677 N N . ALA A 1 84 ? 5.516 -9.794 -14.538 1.00 81.50 84 ALA A N 1
ATOM 678 C CA . ALA A 1 84 ? 4.239 -9.537 -15.205 1.00 81.50 84 ALA A CA 1
ATOM 679 C C . ALA A 1 84 ? 3.036 -9.656 -14.251 1.00 81.50 84 ALA A C 1
ATOM 681 O O . ALA A 1 84 ? 2.076 -8.898 -14.352 1.00 81.50 84 ALA A O 1
ATOM 682 N N . LYS A 1 85 ? 3.101 -10.552 -13.256 1.00 82.06 85 LYS A N 1
ATOM 683 C CA . LYS A 1 85 ? 2.023 -10.742 -12.274 1.00 82.06 85 LYS A CA 1
ATOM 684 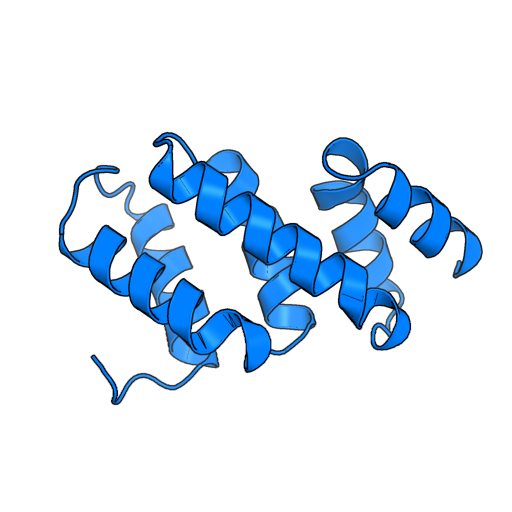C C . LYS A 1 85 ? 1.768 -9.480 -11.443 1.00 82.06 85 LYS A C 1
ATOM 686 O O . LYS A 1 85 ? 0.609 -9.132 -11.192 1.00 82.06 85 LYS A O 1
ATOM 691 N N . THR A 1 86 ? 2.823 -8.801 -11.001 1.00 79.88 86 THR A N 1
ATOM 692 C CA . THR A 1 86 ? 2.722 -7.541 -10.258 1.00 79.88 86 THR A CA 1
ATOM 693 C C . THR A 1 86 ? 2.223 -6.419 -11.162 1.00 79.88 86 THR A C 1
ATOM 695 O O . THR A 1 86 ? 1.353 -5.669 -10.725 1.00 79.88 86 THR A O 1
ATOM 698 N N . VAL A 1 87 ? 2.665 -6.360 -12.427 1.00 82.06 87 VAL A N 1
ATOM 699 C CA . VAL A 1 87 ? 2.125 -5.422 -13.433 1.00 82.06 87 VAL A CA 1
ATOM 700 C C . VAL A 1 87 ? 0.613 -5.598 -13.586 1.00 82.06 87 VAL A C 1
ATOM 702 O O . VAL A 1 87 ? -0.134 -4.656 -13.331 1.00 82.06 87 VAL A O 1
ATOM 705 N N . THR A 1 88 ? 0.130 -6.811 -13.874 1.00 82.56 88 THR A N 1
ATOM 706 C CA . THR A 1 88 ? -1.311 -7.080 -14.032 1.00 82.56 88 THR A CA 1
ATOM 707 C C . THR A 1 88 ? -2.102 -6.754 -12.763 1.00 82.56 88 THR A C 1
ATOM 709 O O . THR A 1 88 ? -3.197 -6.189 -12.827 1.00 82.56 88 THR A O 1
ATOM 712 N N . THR A 1 89 ? -1.549 -7.073 -11.587 1.00 82.19 89 THR A N 1
ATOM 713 C CA . THR A 1 89 ? -2.185 -6.756 -10.297 1.00 82.19 89 THR A CA 1
ATOM 714 C C . THR A 1 89 ? -2.335 -5.247 -10.109 1.00 82.19 89 THR A C 1
ATOM 716 O O . THR A 1 89 ? -3.386 -4.785 -9.662 1.00 82.19 89 THR A O 1
ATOM 719 N N . LEU A 1 90 ? -1.303 -4.481 -10.459 1.00 81.62 90 LEU A N 1
ATOM 720 C CA . LEU A 1 90 ? -1.304 -3.026 -10.379 1.00 81.62 90 LEU A CA 1
ATOM 721 C C . LEU A 1 90 ? -2.256 -2.399 -11.395 1.00 81.62 90 LEU A C 1
ATOM 723 O O . LEU A 1 90 ? -3.031 -1.534 -11.008 1.00 81.62 90 LEU A O 1
ATOM 727 N N . MET A 1 91 ? -2.283 -2.875 -12.639 1.00 83.50 91 MET A N 1
ATOM 728 C CA . MET A 1 91 ? -3.243 -2.410 -13.649 1.00 83.50 91 MET A CA 1
ATOM 729 C C . MET A 1 91 ? -4.686 -2.630 -13.184 1.00 83.50 91 MET A C 1
ATOM 731 O O . MET A 1 91 ? -5.498 -1.712 -13.196 1.00 83.50 91 MET A O 1
ATOM 735 N N . THR A 1 92 ? -4.990 -3.822 -12.664 1.00 82.50 92 THR A N 1
ATOM 736 C CA . THR A 1 92 ? -6.351 -4.164 -12.219 1.00 82.50 92 THR A CA 1
ATOM 737 C C . THR A 1 92 ? -6.793 -3.336 -11.011 1.00 82.50 92 THR A C 1
ATOM 739 O O . THR A 1 92 ? -7.957 -2.964 -10.897 1.00 82.50 92 THR A O 1
ATOM 742 N N . LYS A 1 93 ? -5.880 -3.085 -10.066 1.00 79.06 93 LYS A N 1
ATOM 743 C CA . LYS A 1 93 ? -6.229 -2.486 -8.770 1.00 79.06 93 LYS A CA 1
ATOM 744 C C . LYS A 1 93 ? -5.995 -0.982 -8.699 1.00 79.06 93 LYS A C 1
ATOM 746 O O . LYS A 1 93 ? -6.734 -0.305 -7.994 1.00 79.06 93 LYS A O 1
ATOM 751 N N . LEU A 1 94 ? -4.970 -0.479 -9.382 1.00 79.31 94 LEU A N 1
ATOM 752 C CA . LEU A 1 94 ? -4.560 0.928 -9.371 1.00 79.31 94 LEU A CA 1
ATOM 753 C C . LEU A 1 94 ? -4.781 1.636 -10.701 1.00 79.31 94 LEU A C 1
ATOM 755 O O . LEU A 1 94 ? -4.783 2.861 -10.699 1.00 79.31 94 LEU A O 1
ATOM 759 N N . GLY A 1 95 ? -5.017 0.916 -11.800 1.00 78.06 95 GLY A N 1
ATOM 760 C CA . GLY A 1 95 ? -5.373 1.526 -13.085 1.00 78.06 95 GLY A CA 1
ATOM 761 C C . GLY A 1 95 ? -6.533 2.528 -12.979 1.00 78.06 95 GLY A C 1
ATOM 762 O O . GLY A 1 95 ? -6.388 3.650 -13.460 1.00 78.06 95 GLY A O 1
ATOM 763 N N . PRO A 1 96 ? -7.631 2.218 -12.255 1.00 79.88 96 PRO A N 1
ATOM 764 C CA . PRO A 1 96 ? -8.719 3.177 -12.030 1.00 79.88 96 PRO A CA 1
ATOM 765 C C . PRO A 1 96 ? -8.342 4.393 -11.168 1.00 79.88 96 PRO A C 1
ATOM 767 O O . PRO A 1 96 ? -9.066 5.383 -11.159 1.00 79.88 96 PRO A O 1
ATOM 770 N N . LEU A 1 97 ? -7.249 4.311 -10.405 1.00 76.62 97 LEU A N 1
ATOM 771 C CA . LEU A 1 97 ? -6.818 5.340 -9.449 1.00 76.62 97 LEU A CA 1
ATOM 772 C C . LEU A 1 97 ? -5.699 6.226 -10.001 1.00 76.62 97 LEU A C 1
ATOM 774 O O . LEU A 1 97 ? -5.480 7.319 -9.486 1.00 76.62 97 LEU A O 1
ATOM 778 N N . SER A 1 98 ? -4.982 5.753 -11.022 1.00 81.44 98 SER A N 1
ATOM 779 C CA . SER A 1 98 ? -3.926 6.498 -11.696 1.00 81.44 98 SER A CA 1
ATOM 780 C C . SER A 1 98 ? -3.848 6.111 -13.169 1.00 81.44 98 SER A C 1
ATOM 782 O O . SER A 1 98 ? -3.265 5.091 -13.545 1.00 81.44 98 SER A O 1
ATOM 784 N N . SER A 1 99 ? -4.393 6.981 -14.019 1.00 81.69 99 SER A N 1
ATOM 785 C CA . SER A 1 99 ? -4.285 6.862 -15.476 1.00 81.69 99 SER A CA 1
ATOM 786 C C . SER A 1 99 ? -2.835 6.967 -15.957 1.00 81.69 99 SER A C 1
ATOM 788 O O . SER A 1 99 ? -2.445 6.283 -16.899 1.00 81.69 99 SER A O 1
ATOM 790 N N . ALA A 1 100 ? -2.012 7.773 -15.277 1.00 83.69 100 ALA A N 1
ATOM 791 C CA . ALA A 1 100 ? -0.591 7.912 -15.581 1.00 83.69 100 ALA A CA 1
ATOM 792 C C . ALA A 1 100 ? 0.189 6.619 -15.302 1.00 83.69 100 ALA A C 1
ATOM 794 O O . ALA A 1 100 ? 1.060 6.244 -16.087 1.00 83.69 100 ALA A O 1
ATOM 795 N N . LEU A 1 101 ? -0.122 5.927 -14.198 1.00 83.12 101 LEU A N 1
ATOM 796 C CA . LEU A 1 101 ? 0.451 4.612 -13.918 1.00 83.12 101 LEU A CA 1
ATOM 797 C C . LEU A 1 101 ? -0.040 3.576 -14.931 1.00 83.12 101 LEU A C 1
ATOM 799 O O . LEU A 1 101 ? 0.769 2.785 -15.401 1.00 83.12 101 LEU A O 1
ATOM 803 N N . MET A 1 102 ? -1.331 3.596 -15.276 1.00 87.19 102 MET A N 1
ATOM 804 C CA . MET A 1 102 ? -1.918 2.657 -16.234 1.00 87.19 102 MET A CA 1
ATOM 805 C C . MET A 1 102 ? -1.203 2.706 -17.588 1.00 87.19 102 MET A C 1
ATOM 807 O O . MET A 1 102 ? -0.687 1.678 -18.010 1.00 87.19 102 MET A O 1
ATOM 811 N N . GLY A 1 103 ? -1.065 3.890 -18.198 1.00 84.06 103 GLY A N 1
ATOM 812 C CA . GLY A 1 103 ? -0.399 4.015 -19.502 1.00 84.06 103 GLY A CA 1
ATOM 813 C C . GLY A 1 103 ? 1.048 3.509 -19.485 1.00 84.06 103 GLY A C 1
ATOM 814 O O . GLY A 1 103 ? 1.460 2.754 -20.356 1.00 84.06 103 GLY A O 1
ATOM 815 N N . ARG A 1 104 ? 1.805 3.816 -18.421 1.00 85.81 104 ARG A N 1
ATOM 816 C CA . ARG A 1 104 ? 3.188 3.322 -18.262 1.00 85.81 104 ARG A CA 1
ATOM 817 C C . ARG A 1 104 ? 3.277 1.805 -18.097 1.00 85.81 104 ARG A C 1
ATOM 819 O O . ARG A 1 104 ? 4.285 1.210 -18.465 1.00 85.81 104 ARG A O 1
ATOM 826 N N . LEU A 1 105 ? 2.281 1.188 -17.459 1.00 84.38 105 LEU A N 1
ATOM 827 C CA . LEU A 1 105 ? 2.231 -0.263 -17.286 1.00 84.38 105 LEU A CA 1
ATOM 828 C C . LEU A 1 105 ? 1.806 -0.965 -18.579 1.00 84.38 105 LEU A C 1
ATOM 830 O O . LEU A 1 105 ? 2.348 -2.028 -18.862 1.00 84.38 105 LEU A O 1
ATOM 834 N N . GLU A 1 106 ? 0.900 -0.368 -19.358 1.00 84.81 106 GLU A N 1
ATOM 835 C CA . GLU A 1 106 ? 0.505 -0.849 -20.690 1.00 84.81 106 GLU A CA 1
ATOM 836 C C . GLU A 1 106 ? 1.691 -0.858 -21.662 1.00 84.81 106 GLU A C 1
ATOM 838 O O . GLU A 1 106 ? 1.897 -1.862 -22.331 1.00 84.81 106 GLU A O 1
ATOM 843 N N . ASP A 1 107 ? 2.535 0.181 -21.654 1.00 83.25 107 ASP A N 1
ATOM 844 C CA . ASP A 1 107 ? 3.763 0.245 -22.470 1.00 83.25 107 ASP A CA 1
ATOM 845 C C . ASP A 1 107 ? 4.803 -0.846 -22.126 1.00 83.25 107 ASP A C 1
ATOM 847 O O . ASP A 1 107 ? 5.768 -1.052 -22.864 1.00 83.25 107 ASP A O 1
ATOM 851 N N . LYS A 1 108 ? 4.663 -1.514 -20.972 1.00 76.69 108 LYS A N 1
ATOM 852 C CA . LYS A 1 108 ? 5.621 -2.517 -20.474 1.00 76.69 108 LYS A CA 1
ATOM 853 C C . LYS A 1 108 ? 5.227 -3.963 -20.807 1.00 76.69 108 LYS A C 1
ATOM 855 O O . LYS A 1 108 ? 6.045 -4.855 -20.572 1.00 76.69 108 LYS A O 1
ATOM 860 N N . VAL A 1 109 ? 3.990 -4.200 -21.251 1.00 67.56 109 VAL A N 1
ATOM 861 C CA . VAL A 1 109 ? 3.427 -5.529 -21.571 1.00 67.56 109 VAL A CA 1
ATOM 862 C C . VAL A 1 109 ? 3.578 -5.812 -23.057 1.00 67.56 109 VAL A C 1
ATOM 864 O O . VAL A 1 109 ? 3.997 -6.948 -23.371 1.00 67.56 109 VAL A O 1
#

Radius of gyration: 13.74 Å; chains: 1; bounding box: 25×23×40 Å

Secondary structure (DSSP, 8-state):
-TTS-HHHHHHHHHHHHHTT--TT-HHHHHHHHHHHHHGGGS-HHHHHHHHHHHTTT--SHHHHHHHHHHHHHHHHHGGG---HHHHHHHHHHHTTT-HHHHHHHHTT-

Foldseek 3Di:
DVPQDLVRLLVVLVVCVVVVDDPPDPVNVVSLVVCLVCVLVDDLLSLLVCLQPLVVVQDDPSSVVSNVVSLVSNVVCVVVDPDPVSLVSCCVRCCVVDVSSNVVSVVVD